Protein AF-A0A484GGF8-F1 (afdb_monomer_lite)

Organism: Sousa chinensis (NCBI:txid103600)

Secondary structure (DSSP, 8-state):
-HHHHHHH--GGGGGGGSPS-------S-HHHHHHHHHHHHHHHHHHHS-GGGGS--

Foldseek 3Di:
DLVVLCVVPDPVNVCSPPDDDDDDDDDDPPVVRVVVVVVVVVVCVVVVDDPVVPPPD

Structure (mmCIF, N/CA/C/O backbone):
data_AF-A0A484GGF8-F1
#
_entry.id   AF-A0A484GGF8-F1
#
loop_
_atom_site.group_PDB
_atom_site.id
_atom_site.type_symbol
_atom_site.label_atom_id
_atom_site.label_alt_id
_atom_site.label_comp_id
_atom_site.label_as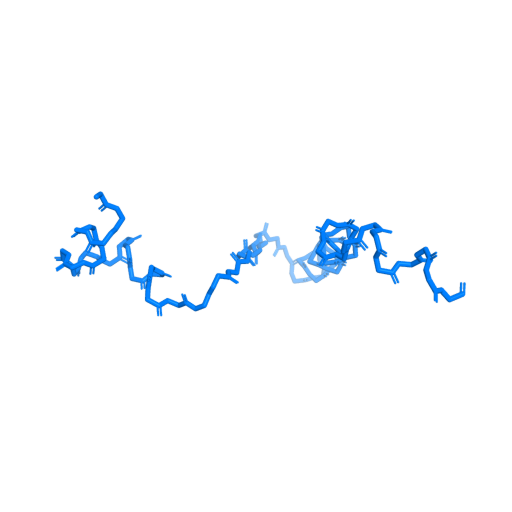ym_id
_atom_site.label_entity_id
_atom_site.label_seq_id
_atom_site.pdbx_PDB_ins_code
_atom_site.Cartn_x
_atom_site.Cartn_y
_atom_site.Cartn_z
_atom_site.occupancy
_atom_site.B_iso_or_equiv
_atom_site.auth_seq_id
_atom_site.auth_comp_id
_atom_site.auth_asym_id
_atom_site.auth_atom_id
_atom_site.pdbx_PDB_model_num
ATOM 1 N N . GLN A 1 1 ? -7.734 -0.822 22.043 1.00 91.56 1 GLN A N 1
ATOM 2 C CA . GLN A 1 1 ? -6.405 -0.586 21.451 1.00 91.56 1 GLN A CA 1
ATOM 3 C C . GLN A 1 1 ? -6.489 0.099 20.091 1.00 91.56 1 GLN A C 1
ATOM 5 O O . GLN A 1 1 ? -6.203 1.282 20.051 1.00 91.56 1 GLN A O 1
ATOM 10 N N . GLU A 1 2 ? -6.917 -0.548 18.998 1.00 96.00 2 GLU A N 1
ATOM 11 C CA . GLU A 1 2 ? -6.967 0.105 17.666 1.00 96.00 2 GLU A CA 1
ATOM 12 C C . GLU A 1 2 ? -7.816 1.385 17.657 1.00 96.00 2 GLU A C 1
ATOM 14 O O . GLU A 1 2 ? -7.339 2.455 17.294 1.00 96.00 2 GLU A O 1
ATOM 19 N N . GLU A 1 3 ? -9.040 1.300 18.177 1.00 96.44 3 GLU A N 1
ATOM 20 C CA . GLU A 1 3 ? -9.953 2.439 18.297 1.00 96.44 3 GLU A CA 1
ATOM 21 C C . GLU A 1 3 ? -9.381 3.599 19.135 1.00 96.44 3 GLU A C 1
ATOM 23 O O . GLU A 1 3 ? -9.685 4.762 18.883 1.00 96.44 3 GLU A O 1
ATOM 28 N N . GLU A 1 4 ? -8.539 3.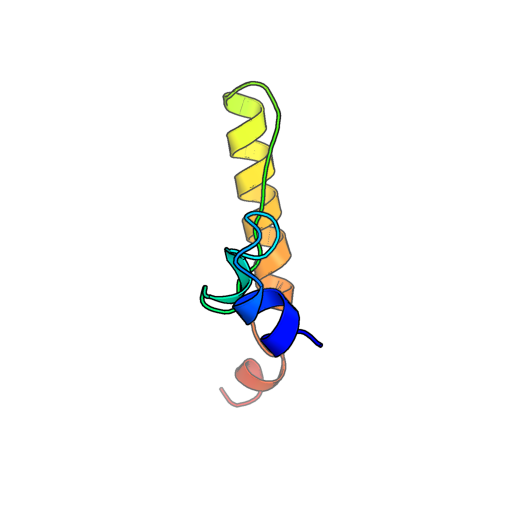303 20.126 1.00 97.81 4 GLU A N 1
ATOM 29 C CA . GLU A 1 4 ? -7.886 4.320 20.961 1.00 97.81 4 GLU A CA 1
ATOM 30 C C . GLU A 1 4 ? -6.753 5.011 20.195 1.00 97.81 4 GLU A C 1
ATOM 32 O O . GLU A 1 4 ? -6.627 6.230 20.270 1.00 97.81 4 GLU A O 1
ATOM 37 N N . LEU A 1 5 ? -5.972 4.254 19.415 1.00 97.69 5 LEU A N 1
ATOM 38 C CA . LEU A 1 5 ? -4.925 4.793 18.539 1.00 97.69 5 LEU A CA 1
ATOM 39 C C . LEU A 1 5 ? -5.526 5.636 17.412 1.00 97.69 5 LEU A C 1
ATOM 41 O O . LEU A 1 5 ? -5.034 6.719 17.115 1.00 97.69 5 LEU A O 1
ATOM 45 N N . ARG A 1 6 ? -6.647 5.192 16.839 1.00 96.50 6 ARG A N 1
ATOM 46 C CA . ARG A 1 6 ? -7.405 5.961 15.847 1.00 96.50 6 ARG A CA 1
ATOM 47 C C . ARG A 1 6 ? -7.907 7.285 16.430 1.00 96.50 6 ARG A C 1
ATOM 49 O O . ARG A 1 6 ? -7.850 8.319 15.770 1.00 96.50 6 ARG A O 1
ATOM 56 N N . LYS A 1 7 ? -8.359 7.271 1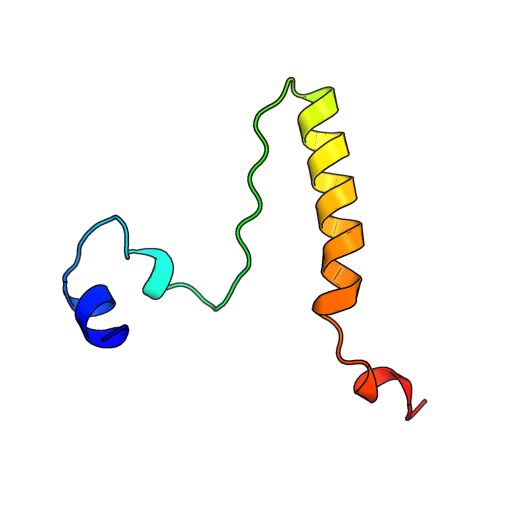7.688 1.00 96.94 7 LYS A N 1
ATOM 57 C CA . LYS A 1 7 ? -8.794 8.467 18.426 1.00 96.94 7 LYS A CA 1
ATOM 58 C C . LYS A 1 7 ? -7.648 9.365 18.899 1.00 96.94 7 LYS A C 1
ATOM 60 O O . LYS A 1 7 ? -7.926 10.511 19.245 1.00 96.94 7 LYS A O 1
ATOM 65 N N . SER A 1 8 ? -6.395 8.897 18.925 1.00 96.81 8 SER A N 1
ATOM 66 C CA . SER A 1 8 ? -5.265 9.705 19.409 1.00 96.81 8 SER A CA 1
ATOM 67 C C . SER A 1 8 ? -4.911 10.864 18.471 1.00 96.81 8 SER A C 1
ATOM 69 O O . SER A 1 8 ? -4.321 11.848 18.913 1.00 96.81 8 SER A O 1
ATOM 71 N N . GLY A 1 9 ? -5.288 10.770 17.188 1.00 94.44 9 GLY A N 1
ATOM 72 C CA . GLY A 1 9 ? -5.016 11.796 16.177 1.00 94.44 9 GLY A CA 1
ATOM 73 C C . GLY A 1 9 ? -3.556 11.852 15.711 1.00 94.44 9 GLY A C 1
ATOM 74 O O . GLY A 1 9 ? -3.179 12.770 14.984 1.00 94.44 9 GLY A O 1
ATOM 75 N N . GLU A 1 10 ? -2.715 10.893 16.111 1.00 97.75 10 GLU A N 1
ATOM 76 C CA . GLU A 1 10 ? -1.326 10.813 15.655 1.00 97.75 10 GLU A CA 1
ATOM 77 C C . GLU A 1 10 ? -1.250 10.428 14.168 1.00 97.75 10 GLU A C 1
ATOM 79 O O . GLU A 1 10 ? -1.867 9.459 13.729 1.00 97.75 10 GLU A O 1
ATOM 84 N N . ALA A 1 11 ? -0.414 11.129 13.393 1.00 97.19 11 ALA A N 1
ATOM 85 C CA . ALA A 1 11 ? -0.318 10.943 11.940 1.00 97.19 11 ALA A CA 1
ATOM 86 C C . ALA A 1 11 ? 0.013 9.499 11.511 1.00 97.19 11 ALA A C 1
ATOM 88 O O . ALA A 1 11 ? -0.509 9.021 10.508 1.00 97.19 11 ALA A O 1
ATOM 89 N N . LYS A 1 12 ? 0.825 8.771 12.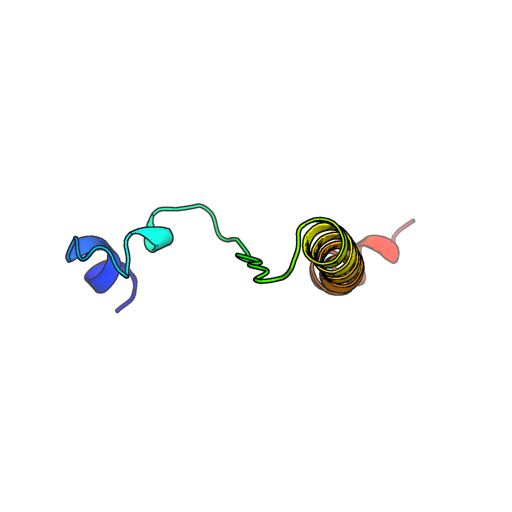294 1.00 96.81 12 LYS A N 1
ATOM 90 C CA . LYS A 1 12 ? 1.170 7.359 12.026 1.00 96.81 12 LYS A CA 1
ATOM 91 C C . LYS A 1 12 ? -0.025 6.398 12.096 1.00 96.81 12 LYS A C 1
ATOM 93 O O . LYS A 1 12 ? 0.104 5.276 11.633 1.00 96.81 12 LYS A O 1
ATOM 98 N N . TYR A 1 13 ? -1.154 6.823 12.666 1.00 97.75 13 TYR A N 1
ATOM 99 C CA . TYR A 1 13 ? -2.388 6.040 12.759 1.00 97.75 13 TYR A CA 1
ATOM 100 C C . TYR A 1 13 ? -3.518 6.611 11.896 1.00 97.75 13 TYR A C 1
ATOM 102 O O . TYR A 1 13 ? -4.641 6.120 11.971 1.00 97.75 13 TYR A O 1
ATOM 110 N N . ALA A 1 14 ? -3.247 7.626 11.065 1.00 97.25 14 ALA A N 1
ATOM 111 C CA . ALA A 1 14 ? -4.262 8.226 10.198 1.00 97.25 14 ALA A CA 1
ATOM 112 C C . ALA A 1 14 ? -4.944 7.180 9.294 1.00 97.25 14 ALA A C 1
ATOM 114 O O . ALA A 1 14 ? -6.159 7.229 9.113 1.00 97.25 14 ALA A O 1
ATOM 115 N N . HIS A 1 15 ? -4.181 6.176 8.845 1.00 97.19 15 HIS A N 1
ATOM 116 C CA . HIS A 1 15 ? -4.659 5.069 8.012 1.00 97.19 15 HIS A CA 1
ATOM 117 C C . HIS A 1 15 ? -5.731 4.188 8.681 1.00 97.19 15 HIS A C 1
ATOM 119 O O . HIS A 1 15 ? -6.423 3.441 8.000 1.00 97.19 15 HIS A O 1
ATOM 125 N N . LEU A 1 16 ? -5.897 4.253 10.010 1.00 97.88 16 LEU A N 1
ATOM 126 C CA . LEU A 1 16 ? -6.952 3.514 10.720 1.00 97.88 16 LEU A CA 1
ATOM 127 C C . LEU A 1 16 ? -8.359 4.063 10.437 1.00 97.88 16 LEU A C 1
ATOM 129 O O . LEU A 1 16 ? -9.344 3.489 10.894 1.00 97.88 16 LEU A O 1
ATOM 133 N N . SER A 1 17 ? -8.466 5.200 9.745 1.00 96.25 17 SER A N 1
ATOM 134 C CA . SER A 1 17 ? -9.751 5.744 9.289 1.00 96.25 17 SER A CA 1
ATOM 135 C C . SER A 1 17 ? -10.092 5.355 7.848 1.00 96.25 17 SER A C 1
ATOM 137 O O . SER A 1 17 ? -11.196 5.662 7.399 1.00 96.25 17 SER A O 1
ATOM 139 N N . ASP A 1 18 ? -9.175 4.693 7.140 1.00 97.25 18 ASP A N 1
ATOM 140 C CA . ASP A 1 18 ? -9.381 4.236 5.768 1.00 97.25 18 ASP A CA 1
ATOM 141 C C . ASP A 1 18 ? -10.080 2.866 5.747 1.00 97.25 18 ASP A C 1
ATOM 143 O O . ASP A 1 18 ? -10.108 2.138 6.743 1.00 97.25 18 ASP A O 1
ATOM 147 N N . GLU A 1 19 ? -10.633 2.481 4.595 1.00 97.94 19 GLU A N 1
ATOM 148 C CA . GLU A 1 19 ? -11.102 1.106 4.394 1.00 97.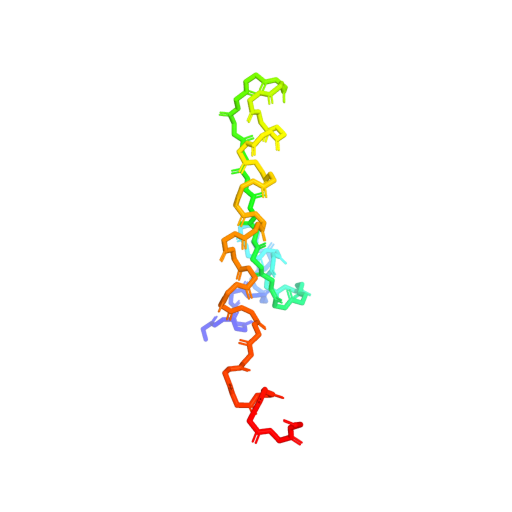94 19 GLU A CA 1
ATOM 149 C C . GLU A 1 19 ? -9.937 0.114 4.529 1.00 97.94 19 GLU A C 1
ATOM 151 O O . GLU A 1 19 ? -8.793 0.445 4.216 1.00 97.94 19 GLU A O 1
ATOM 156 N N . LEU A 1 20 ? -10.213 -1.120 4.969 1.00 97.00 20 LEU A N 1
ATOM 157 C CA . LEU A 1 20 ? -9.186 -2.156 5.085 1.00 97.00 20 LEU A CA 1
ATOM 158 C C . LEU A 1 20 ? -8.519 -2.395 3.723 1.00 97.00 20 LEU A C 1
ATOM 160 O O . LEU A 1 20 ? -9.167 -2.822 2.769 1.00 97.00 20 LEU A O 1
ATOM 164 N N . HIS A 1 21 ? -7.213 -2.160 3.650 1.00 97.38 21 HIS A N 1
ATOM 165 C CA . HIS A 1 21 ? -6.453 -2.229 2.409 1.00 97.38 21 HIS A CA 1
ATOM 166 C C . HIS A 1 21 ? -5.044 -2.782 2.640 1.00 97.38 21 HIS A C 1
ATOM 168 O O . HIS A 1 21 ? -4.570 -2.901 3.770 1.00 97.38 21 HIS A O 1
ATOM 174 N N . VAL A 1 22 ? -4.358 -3.101 1.541 1.00 98.06 22 VAL A N 1
ATOM 175 C CA . VAL A 1 22 ? -2.921 -3.390 1.534 1.00 98.06 22 VAL A CA 1
ATOM 176 C C . VAL A 1 22 ? -2.221 -2.259 0.798 1.00 98.06 22 VAL A C 1
ATOM 178 O O . VAL A 1 22 ? -2.457 -2.050 -0.390 1.00 98.06 22 VAL A O 1
ATOM 181 N N . LEU A 1 23 ? -1.360 -1.529 1.502 1.00 98.00 23 LEU A N 1
ATOM 182 C CA . LEU A 1 23 ? -0.487 -0.534 0.893 1.00 98.00 23 LEU A CA 1
ATOM 183 C C . LEU A 1 23 ? 0.732 -1.240 0.280 1.00 98.00 23 LEU A C 1
ATOM 185 O O . LEU A 1 23 ? 1.463 -1.940 0.981 1.00 98.00 23 LEU A O 1
ATOM 189 N N . ILE A 1 24 ? 0.950 -1.059 -1.024 1.00 98.25 24 ILE A N 1
ATOM 190 C CA . ILE A 1 24 ? 2.140 -1.550 -1.731 1.00 98.25 24 ILE A CA 1
ATOM 191 C C . ILE A 1 24 ? 2.963 -0.338 -2.161 1.00 98.25 24 ILE A C 1
ATOM 193 O O . ILE A 1 24 ? 2.484 0.506 -2.917 1.00 98.25 24 ILE A O 1
ATOM 197 N N . GLU A 1 25 ? 4.213 -0.273 -1.713 1.00 98.31 25 GLU A N 1
ATOM 198 C CA . GLU A 1 25 ? 5.154 0.797 -2.051 1.00 98.31 25 GLU A CA 1
ATOM 199 C C . GLU A 1 25 ? 6.393 0.222 -2.738 1.00 98.31 25 GLU A C 1
ATOM 201 O O . GLU A 1 25 ? 6.883 -0.853 -2.385 1.00 98.31 25 GLU A O 1
ATOM 206 N N . VAL A 1 26 ? 6.914 0.941 -3.735 1.00 98.44 26 VAL A N 1
ATOM 207 C CA . VAL A 1 26 ? 8.104 0.529 -4.486 1.00 98.44 26 VAL A CA 1
ATOM 208 C C . VAL A 1 26 ? 9.060 1.704 -4.643 1.00 98.44 26 VAL A C 1
ATOM 210 O O . VAL A 1 26 ? 8.697 2.746 -5.180 1.00 98.44 26 VAL A O 1
ATOM 213 N N . PHE A 1 27 ? 10.313 1.495 -4.238 1.00 98.06 27 PHE A N 1
ATOM 214 C CA . PHE A 1 27 ? 11.408 2.450 -4.398 1.00 98.06 27 PHE A CA 1
ATOM 215 C C . PHE A 1 27 ? 12.444 1.885 -5.378 1.00 98.06 27 PHE A C 1
ATOM 217 O O . PHE A 1 27 ? 13.242 1.017 -5.025 1.00 98.06 27 PHE A O 1
ATOM 224 N N . ALA A 1 28 ? 12.393 2.341 -6.631 1.00 98.19 28 ALA A N 1
ATOM 225 C CA . ALA A 1 28 ? 13.289 1.938 -7.718 1.00 98.19 28 ALA A CA 1
ATOM 226 C C . ALA A 1 28 ? 13.253 2.985 -8.856 1.00 98.19 28 ALA A C 1
ATOM 228 O O . ALA A 1 28 ? 12.367 3.846 -8.854 1.00 98.19 28 ALA A O 1
ATOM 229 N N . PRO A 1 29 ? 14.161 2.930 -9.852 1.00 98.56 29 PRO A N 1
ATOM 230 C CA . PRO A 1 29 ? 14.020 3.719 -11.075 1.00 98.56 29 PRO A CA 1
ATOM 231 C C . PRO A 1 29 ? 12.662 3.464 -11.756 1.00 98.56 29 PRO A C 1
ATOM 233 O O . PRO A 1 29 ? 12.147 2.349 -11.652 1.00 98.56 29 PRO A O 1
ATOM 236 N N . PRO A 1 30 ? 12.088 4.433 -12.498 1.00 96.94 30 PRO A N 1
ATOM 237 C CA . PRO A 1 30 ? 10.701 4.352 -12.967 1.00 96.94 30 PRO A CA 1
ATOM 238 C C . PRO A 1 30 ? 10.335 3.038 -13.670 1.00 96.94 30 PRO A C 1
ATOM 240 O O . PRO A 1 30 ? 9.345 2.409 -13.309 1.00 96.94 30 PRO A O 1
ATOM 243 N N . GLY A 1 31 ? 11.154 2.572 -14.621 1.00 97.19 31 GLY A N 1
ATOM 244 C CA . GLY A 1 31 ? 10.879 1.330 -15.356 1.00 97.19 31 GLY A CA 1
ATOM 245 C C . GLY A 1 31 ? 10.845 0.085 -14.464 1.00 97.19 31 GLY A C 1
ATOM 246 O O . GLY A 1 31 ? 9.957 -0.756 -14.596 1.00 97.19 31 GLY A O 1
ATOM 247 N N . GLU A 1 32 ? 11.766 -0.007 -13.505 1.00 98.38 32 GLU A N 1
ATOM 248 C CA . GLU A 1 32 ? 11.775 -1.093 -12.525 1.00 98.38 32 GLU A CA 1
ATOM 249 C C . GLU A 1 32 ? 10.615 -0.980 -11.539 1.00 98.38 32 GLU A C 1
ATOM 251 O O . GLU A 1 32 ? 10.039 -1.999 -11.165 1.00 98.38 32 GLU A O 1
ATOM 256 N N . ALA A 1 33 ? 10.260 0.239 -11.127 1.00 98.75 33 ALA A N 1
ATOM 257 C CA . ALA A 1 33 ? 9.193 0.468 -10.165 1.00 98.75 33 ALA A CA 1
ATOM 258 C C . ALA A 1 33 ? 7.845 -0.034 -10.698 1.00 98.75 33 ALA A C 1
ATOM 260 O O . ALA A 1 33 ? 7.159 -0.788 -10.008 1.00 98.75 33 ALA A O 1
ATOM 261 N N . TYR A 1 34 ? 7.509 0.298 -11.951 1.00 98.31 34 TYR A N 1
ATOM 262 C CA . TYR A 1 34 ? 6.292 -0.201 -12.599 1.00 98.31 34 TYR A CA 1
ATOM 263 C C . TYR A 1 34 ? 6.308 -1.719 -12.780 1.00 98.31 34 TYR A C 1
ATOM 265 O O . TYR A 1 34 ? 5.301 -2.371 -12.508 1.00 98.31 34 TYR A O 1
ATOM 273 N N . SER A 1 35 ? 7.447 -2.290 -13.188 1.00 98.56 35 SER A N 1
ATOM 274 C CA . SER A 1 35 ? 7.586 -3.742 -13.324 1.00 98.56 35 SER A CA 1
ATOM 275 C C . SER A 1 35 ? 7.349 -4.450 -11.983 1.00 98.56 35 SER A C 1
ATOM 277 O O . SER A 1 35 ? 6.472 -5.307 -11.876 1.00 98.56 35 SER A O 1
ATOM 279 N N . ARG A 1 36 ? 8.041 -4.027 -10.916 1.00 98.56 36 ARG A N 1
ATOM 280 C CA . ARG A 1 36 ? 7.885 -4.591 -9.564 1.00 98.56 36 ARG A CA 1
ATOM 281 C C . ARG A 1 36 ? 6.465 -4.419 -9.025 1.00 98.56 36 ARG A C 1
ATOM 283 O O . ARG A 1 36 ? 5.929 -5.368 -8.460 1.00 98.56 36 ARG A O 1
ATOM 290 N N . MET A 1 37 ? 5.845 -3.254 -9.231 1.00 98.56 37 MET A N 1
ATOM 291 C CA . MET A 1 37 ? 4.457 -3.009 -8.829 1.00 98.56 37 MET A CA 1
ATOM 292 C C . MET A 1 37 ? 3.491 -3.955 -9.552 1.00 98.56 37 MET A C 1
ATOM 294 O O . MET A 1 37 ? 2.665 -4.598 -8.911 1.00 98.56 37 MET A O 1
ATOM 298 N N . SER A 1 38 ? 3.629 -4.104 -10.873 1.00 98.44 38 SER A N 1
ATOM 299 C CA . SER A 1 38 ? 2.796 -5.020 -11.660 1.00 98.44 38 SER A CA 1
ATOM 300 C C . SER A 1 38 ? 2.935 -6.466 -11.185 1.00 98.44 38 SER A C 1
ATOM 302 O O . SER A 1 38 ? 1.935 -7.172 -11.073 1.00 98.44 38 SER A O 1
ATOM 304 N N . HIS A 1 39 ? 4.159 -6.906 -10.887 1.00 98.56 39 HIS A N 1
ATOM 305 C CA . HIS A 1 39 ? 4.402 -8.244 -10.353 1.00 98.56 39 HIS A CA 1
ATOM 306 C C . HIS A 1 39 ? 3.769 -8.433 -8.966 1.00 98.56 39 HIS A C 1
ATOM 308 O O . HIS A 1 39 ? 3.103 -9.440 -8.737 1.00 98.56 39 HIS A O 1
ATOM 314 N N . ALA A 1 40 ? 3.908 -7.459 -8.060 1.00 98.56 40 ALA A N 1
ATOM 315 C CA . ALA A 1 40 ? 3.298 -7.517 -6.731 1.00 98.56 40 ALA A CA 1
ATOM 316 C C . ALA A 1 40 ? 1.761 -7.597 -6.795 1.00 98.56 40 ALA A C 1
ATOM 318 O O . ALA A 1 40 ? 1.152 -8.385 -6.069 1.00 98.56 40 ALA A O 1
ATOM 319 N N . LEU A 1 41 ? 1.139 -6.832 -7.701 1.00 98.00 41 LEU A N 1
ATOM 320 C CA . LEU A 1 41 ? -0.309 -6.857 -7.924 1.00 98.00 41 LEU A CA 1
ATOM 321 C C . LEU A 1 41 ? -0.809 -8.202 -8.469 1.00 98.00 41 LEU A C 1
ATOM 323 O O . LEU A 1 41 ? -1.927 -8.601 -8.156 1.00 98.00 41 LEU A O 1
ATOM 327 N N . GLU A 1 42 ? -0.020 -8.911 -9.276 1.00 97.81 42 GLU A N 1
ATOM 328 C CA . GLU A 1 42 ? -0.411 -10.237 -9.768 1.00 97.81 42 GLU A CA 1
ATOM 329 C C . GLU A 1 42 ? -0.332 -11.299 -8.664 1.00 97.81 42 GLU A C 1
ATOM 331 O O . GLU A 1 42 ? -1.234 -12.122 -8.514 1.00 97.81 42 GLU A O 1
ATOM 336 N N . GLU A 1 43 ? 0.708 -11.243 -7.832 1.00 97.81 43 GLU A N 1
ATOM 337 C CA . GLU A 1 43 ? 0.887 -12.189 -6.732 1.00 97.81 43 GLU A CA 1
ATOM 338 C C . GLU A 1 43 ? -0.164 -12.016 -5.630 1.00 97.81 43 GLU A C 1
ATOM 340 O O . GLU A 1 43 ? -0.701 -13.007 -5.129 1.00 97.81 43 GLU A O 1
ATOM 345 N N . ILE A 1 44 ? -0.521 -10.775 -5.280 1.00 96.69 44 ILE A N 1
ATOM 346 C CA . ILE A 1 44 ? -1.458 -10.522 -4.178 1.00 96.69 44 ILE A CA 1
ATOM 347 C C . ILE A 1 44 ? -2.887 -10.995 -4.486 1.00 96.69 44 ILE A C 1
ATOM 349 O O . ILE A 1 44 ? -3.591 -11.433 -3.577 1.00 96.69 44 ILE A O 1
ATOM 353 N N . LYS A 1 45 ? -3.314 -11.001 -5.760 1.00 93.94 45 LYS A N 1
ATOM 354 C CA . LYS A 1 45 ? -4.652 -11.479 -6.173 1.00 93.94 45 LYS A CA 1
ATOM 355 C C . LYS A 1 45 ? -4.953 -12.892 -5.677 1.00 93.94 45 LYS A C 1
ATOM 357 O O . LYS A 1 45 ? -6.096 -13.182 -5.334 1.00 93.94 45 LYS A O 1
ATOM 362 N N . LYS A 1 46 ? -3.930 -13.748 -5.585 1.00 93.38 46 LYS A N 1
ATOM 363 C CA . LYS A 1 46 ? -4.043 -15.135 -5.104 1.00 93.38 46 LYS A CA 1
ATOM 364 C C . LYS A 1 46 ? -4.535 -15.224 -3.653 1.00 93.38 46 LYS A C 1
ATOM 366 O O . LYS A 1 46 ? -5.076 -16.251 -3.264 1.00 93.38 46 LYS A O 1
ATOM 371 N N . PHE A 1 47 ? -4.353 -14.161 -2.868 1.00 94.75 47 PHE A N 1
ATOM 372 C CA . PHE A 1 47 ? -4.734 -14.084 -1.454 1.00 94.75 47 PHE A CA 1
ATOM 373 C C . PHE A 1 47 ? -6.027 -13.299 -1.219 1.00 94.75 47 PHE A C 1
ATOM 375 O O . PHE A 1 47 ? -6.639 -13.436 -0.163 1.00 94.75 47 PHE A O 1
ATOM 382 N N . LEU A 1 48 ? -6.441 -12.473 -2.183 1.00 94.31 48 LEU A N 1
ATOM 383 C CA . LEU A 1 48 ? -7.610 -11.600 -2.050 1.00 94.31 48 LEU A CA 1
ATOM 384 C C . LEU A 1 48 ? -8.902 -12.239 -2.571 1.00 94.31 48 LEU A C 1
ATOM 386 O O . LEU A 1 48 ? -9.983 -11.705 -2.332 1.00 94.31 48 LEU A O 1
ATOM 390 N N . VAL A 1 49 ? -8.812 -13.382 -3.260 1.00 88.31 49 VAL A N 1
ATOM 391 C CA . VAL A 1 49 ? -9.982 -14.143 -3.714 1.00 88.31 49 VAL A CA 1
ATOM 392 C C . VAL A 1 49 ? -10.146 -15.411 -2.868 1.00 88.31 49 VAL A C 1
ATOM 394 O O . VAL A 1 49 ? -9.251 -16.258 -2.862 1.00 88.31 49 VAL A O 1
ATOM 397 N N . PRO A 1 50 ? -11.276 -15.588 -2.160 1.00 88.06 50 PRO A N 1
ATOM 398 C CA . PRO A 1 50 ? -11.520 -16.785 -1.364 1.00 88.06 50 PRO A CA 1
ATOM 399 C C . PRO A 1 50 ? -11.58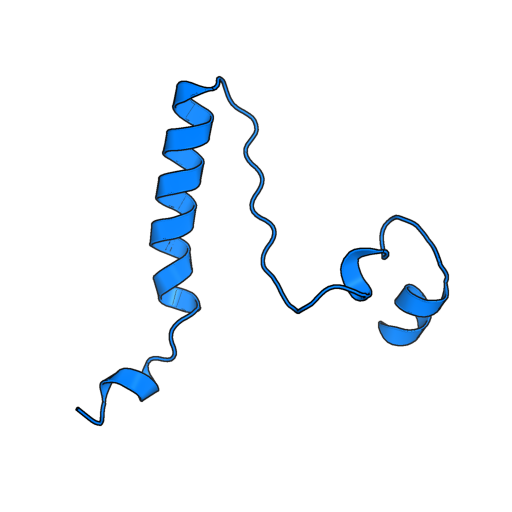9 -18.047 -2.230 1.00 88.06 50 PRO A C 1
ATOM 401 O O . PRO A 1 50 ? -12.334 -18.105 -3.207 1.00 88.06 50 PRO A O 1
ATOM 404 N N . VAL A 1 51 ? -10.887 -19.103 -1.816 1.00 74.81 51 VAL A N 1
ATOM 405 C CA . VAL A 1 51 ? -10.876 -20.411 -2.503 1.00 74.81 51 VAL A CA 1
ATOM 406 C C . VAL A 1 51 ? -12.283 -21.023 -2.604 1.00 74.81 51 VAL A C 1
ATOM 408 O O . VAL A 1 51 ? -12.592 -21.734 -3.558 1.00 74.81 51 VAL A O 1
ATOM 411 N N . SER A 1 52 ? -13.173 -20.705 -1.661 1.00 69.38 52 SER A N 1
ATOM 412 C CA . SER A 1 52 ? -14.560 -21.183 -1.660 1.00 69.38 52 SER A CA 1
ATOM 413 C C . SER A 1 52 ? -15.450 -20.542 -2.730 1.00 69.38 52 SER A C 1
ATOM 415 O O . SER A 1 52 ? -16.480 -21.120 -3.065 1.00 69.38 52 SER A O 1
ATOM 417 N N . ALA A 1 53 ? -15.071 -19.392 -3.300 1.00 59.97 53 ALA A N 1
ATOM 418 C CA . ALA A 1 53 ? -15.872 -18.712 -4.321 1.00 59.97 53 ALA A CA 1
ATOM 419 C C . ALA A 1 53 ? -15.865 -19.444 -5.679 1.00 59.97 53 ALA A C 1
ATOM 421 O O . ALA A 1 53 ? -16.770 -19.248 -6.485 1.00 59.97 53 ALA A O 1
ATOM 422 N N . PHE A 1 54 ? -14.880 -20.317 -5.918 1.00 58.81 54 PHE A N 1
ATOM 423 C CA . PHE A 1 54 ? -14.723 -21.056 -7.177 1.00 58.81 54 PHE A CA 1
ATOM 424 C C . PHE A 1 54 ? -15.265 -22.491 -7.150 1.00 58.81 54 PHE A C 1
ATOM 426 O O . PHE A 1 54 ? -15.206 -23.166 -8.169 1.00 58.81 54 PHE A O 1
ATOM 433 N N . HIS A 1 55 ? -15.790 -22.978 -6.021 1.00 55.16 55 HIS A N 1
ATOM 434 C CA . HIS A 1 55 ? -16.267 -24.368 -5.905 1.00 55.16 55 HIS A CA 1
ATOM 435 C C . HIS A 1 55 ? -17.774 -24.550 -6.163 1.00 55.16 55 HIS A C 1
ATOM 437 O O . HIS A 1 55 ? -18.298 -25.644 -5.969 1.00 55.16 55 HIS A O 1
ATOM 443 N N . PHE A 1 56 ? -18.473 -23.493 -6.588 1.00 53.16 56 PHE A N 1
ATOM 444 C CA . PHE A 1 56 ? -19.920 -23.508 -6.845 1.00 53.16 56 PHE A CA 1
ATOM 445 C C . PHE A 1 56 ? -20.312 -23.066 -8.267 1.00 53.16 56 PHE A C 1
ATOM 447 O O . PHE A 1 56 ? -21.476 -22.736 -8.492 1.00 53.16 56 PHE A O 1
ATOM 454 N N . TYR A 1 57 ? -19.372 -23.084 -9.218 1.00 49.94 57 TYR A N 1
ATOM 455 C CA . TYR A 1 57 ? -19.641 -22.903 -10.650 1.00 49.94 57 TYR A CA 1
ATOM 456 C C . TYR A 1 57 ? -19.177 -24.116 -11.451 1.00 49.94 57 TYR A C 1
ATOM 458 O O . TYR A 1 57 ? -18.093 -24.647 -11.123 1.00 49.94 57 TYR A O 1
#

InterPro domains:
  IPR036612 K Homology domain, type 1 superfamily [G3DSA:3.30.1370.10] (1-55)
  IPR036612 K Homology domain, type 1 superfamily [SSF54791] (6-52)
  IPR045071 KH domain-containing BBP-like [PTHR11208] (1-52)

Sequence (57 aa):
QEEELRKSGEAKYAHLSDELHVLIEVFAPPGEAYSRMSHALEEIKKFLVPVSAFHFY

pLDDT: mean 92.33, std 12.56, range [49.94, 98.75]

Radius of gyration: 16.74 Å; chains: 1; bounding box: 34×36×37 Å